Protein AF-A0AAV7UY34-F1 (afdb_monomer_lite)

InterPro domains:
  IPR054465 Integrase p58-like, C-terminal domain [PF22938] (15-49)

pLDDT: mean 71.09, std 17.83, range [34.84, 96.12]

Structure (mmCIF, N/CA/C/O backbone):
data_AF-A0AAV7UY34-F1
#
_entry.id   AF-A0AAV7UY34-F1
#
loop_
_atom_site.group_PDB
_atom_site.id
_atom_site.type_symbol
_atom_site.label_atom_id
_atom_site.label_alt_id
_atom_site.label_comp_id
_atom_site.label_asym_id
_atom_site.label_entity_id
_atom_site.label_seq_id
_atom_site.pdbx_PDB_ins_code
_atom_site.Cartn_x
_atom_site.Cartn_y
_atom_site.Cartn_z
_atom_site.occupancy
_atom_site.B_iso_or_equiv
_atom_site.auth_seq_id
_atom_site.auth_comp_id
_atom_site.auth_asym_id
_atom_site.auth_atom_id
_atom_site.pdbx_PDB_model_num
ATOM 1 N N . MET A 1 1 ? 23.510 -35.225 -5.752 1.00 41.47 1 MET A N 1
ATOM 2 C CA . MET A 1 1 ? 23.051 -33.835 -5.963 1.00 41.47 1 MET A CA 1
ATOM 3 C C . MET A 1 1 ? 21.636 -33.760 -5.418 1.00 41.47 1 MET A C 1
ATOM 5 O O . MET A 1 1 ? 20.759 -34.372 -6.010 1.00 41.47 1 MET A O 1
ATOM 9 N N . ALA A 1 2 ? 21.436 -33.160 -4.244 1.00 45.28 2 ALA A N 1
ATOM 10 C CA . ALA A 1 2 ? 20.091 -32.980 -3.694 1.00 45.28 2 ALA A CA 1
ATOM 11 C C . ALA A 1 2 ? 19.374 -31.843 -4.452 1.00 45.28 2 ALA A C 1
ATOM 13 O O . ALA A 1 2 ? 20.055 -30.900 -4.872 1.00 45.28 2 ALA A O 1
ATOM 14 N N . PRO A 1 3 ? 18.048 -31.909 -4.663 1.00 49.09 3 PRO A N 1
ATOM 15 C CA . PRO A 1 3 ? 17.301 -30.805 -5.246 1.00 49.09 3 PRO A CA 1
ATOM 16 C C . PRO A 1 3 ? 17.313 -29.643 -4.251 1.00 49.09 3 PRO A C 1
ATOM 18 O O . PRO A 1 3 ? 17.015 -29.831 -3.075 1.00 49.09 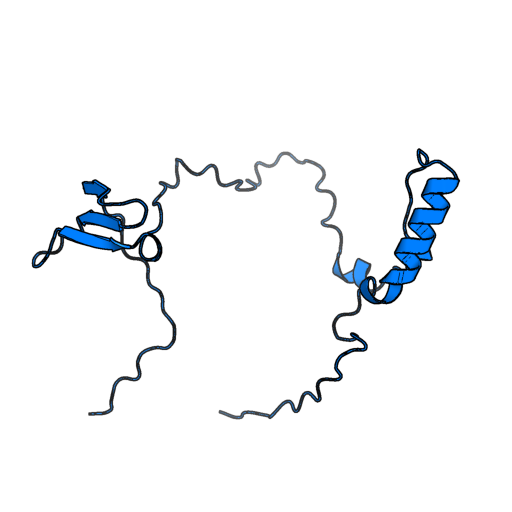3 PRO A O 1
ATOM 21 N N . VAL A 1 4 ? 17.681 -28.449 -4.708 1.00 63.62 4 VAL A N 1
ATOM 22 C CA . VAL A 1 4 ? 17.550 -27.234 -3.899 1.00 63.62 4 VAL A CA 1
ATOM 23 C C . VAL A 1 4 ? 16.057 -26.957 -3.764 1.00 63.62 4 VAL A C 1
ATOM 25 O O . VAL A 1 4 ? 15.400 -26.643 -4.756 1.00 63.62 4 VAL A O 1
ATOM 28 N N . GLU A 1 5 ? 15.515 -27.118 -2.560 1.00 66.00 5 GLU A N 1
ATOM 29 C CA . GLU A 1 5 ? 14.137 -26.735 -2.266 1.00 66.00 5 GLU A CA 1
ATOM 30 C C . GLU A 1 5 ? 13.939 -25.250 -2.619 1.00 66.00 5 GLU A C 1
ATOM 32 O O . GLU A 1 5 ? 14.780 -24.415 -2.255 1.00 66.00 5 GLU A O 1
ATOM 37 N N . PRO A 1 6 ? 12.876 -24.880 -3.358 1.00 55.69 6 PRO A N 1
ATOM 38 C CA . PRO A 1 6 ? 12.595 -23.479 -3.619 1.00 55.69 6 PRO A CA 1
ATOM 39 C C . PRO A 1 6 ? 12.315 -22.806 -2.275 1.00 55.69 6 PRO A C 1
ATOM 41 O O . PRO A 1 6 ? 11.314 -23.106 -1.628 1.00 55.69 6 PRO A O 1
ATOM 44 N N . ARG A 1 7 ? 13.223 -21.921 -1.842 1.00 63.22 7 ARG A N 1
ATOM 45 C CA . ARG A 1 7 ? 13.068 -21.150 -0.605 1.00 63.22 7 ARG A CA 1
ATOM 46 C C . ARG A 1 7 ? 11.687 -20.504 -0.582 1.00 63.22 7 ARG A C 1
ATOM 48 O O . ARG A 1 7 ? 11.347 -19.683 -1.433 1.00 63.22 7 ARG A O 1
ATOM 55 N N . VAL A 1 8 ? 10.902 -20.940 0.390 1.00 65.38 8 VAL A N 1
ATOM 56 C CA . VAL A 1 8 ? 9.500 -20.604 0.581 1.00 65.38 8 VAL A CA 1
ATOM 57 C C . VAL A 1 8 ? 9.402 -19.104 0.909 1.00 65.38 8 VAL A C 1
ATOM 59 O O . VAL A 1 8 ? 9.865 -18.668 1.955 1.00 65.38 8 VAL A O 1
ATOM 62 N N . LEU A 1 9 ? 8.813 -18.320 -0.006 1.00 63.50 9 LEU A N 1
ATOM 63 C CA . LEU A 1 9 ? 8.279 -16.957 0.206 1.00 63.50 9 LEU A CA 1
ATOM 64 C C . LEU A 1 9 ? 9.263 -15.777 0.411 1.00 63.50 9 LEU A C 1
ATOM 66 O O . LEU A 1 9 ? 8.929 -14.816 1.100 1.00 63.50 9 LEU A O 1
ATOM 70 N N . GLU A 1 10 ? 10.435 -15.753 -0.230 1.00 63.94 10 GLU A N 1
ATOM 71 C CA . GLU A 1 10 ? 11.262 -14.527 -0.262 1.00 63.94 10 GLU A CA 1
ATOM 72 C C . GLU A 1 10 ? 10.919 -13.630 -1.475 1.00 63.94 10 GLU A C 1
ATOM 74 O O . GLU A 1 10 ? 11.578 -13.694 -2.516 1.00 63.94 10 GLU A O 1
ATOM 79 N N . ASP A 1 11 ? 9.915 -12.755 -1.348 1.00 64.75 11 ASP A N 1
ATOM 80 C CA . ASP A 1 11 ? 9.623 -11.725 -2.362 1.00 64.75 11 ASP A CA 1
ATOM 81 C C . ASP A 1 11 ? 10.639 -10.566 -2.258 1.00 64.75 11 ASP A C 1
ATOM 83 O O . ASP A 1 11 ? 10.481 -9.605 -1.501 1.00 64.75 11 ASP A O 1
ATOM 87 N N . LYS A 1 12 ? 11.739 -10.669 -3.016 1.00 78.75 12 LYS A N 1
ATOM 88 C CA . LYS A 1 12 ? 12.790 -9.639 -3.089 1.00 78.75 12 LYS A CA 1
ATOM 89 C C . LYS A 1 12 ? 12.495 -8.622 -4.188 1.00 78.75 12 LYS A C 1
ATOM 91 O O . LYS A 1 12 ? 12.643 -8.901 -5.378 1.00 78.75 12 LYS A O 1
ATOM 96 N N . TRP A 1 13 ? 12.148 -7.403 -3.786 1.00 84.75 13 TRP A N 1
ATOM 97 C CA . TRP A 1 13 ? 12.066 -6.262 -4.698 1.00 84.75 13 TRP A CA 1
ATOM 98 C C . TRP A 1 13 ? 13.465 -5.868 -5.187 1.00 84.75 13 TRP A C 1
ATOM 100 O O . TRP A 1 13 ? 14.391 -5.726 -4.395 1.00 84.75 13 TRP A O 1
ATOM 110 N N . THR A 1 14 ? 13.617 -5.679 -6.498 1.00 84.69 14 THR A N 1
ATOM 111 C CA . THR A 1 14 ? 14.859 -5.202 -7.129 1.00 84.69 14 THR A CA 1
ATOM 112 C C . THR A 1 14 ? 14.582 -3.861 -7.801 1.00 84.69 14 THR A C 1
ATOM 114 O O . THR A 1 14 ? 13.528 -3.690 -8.411 1.00 84.69 14 THR A O 1
ATOM 117 N N . GLY A 1 15 ? 15.507 -2.911 -7.700 1.00 83.69 15 GLY A N 1
ATOM 118 C CA . GLY A 1 15 ? 15.351 -1.570 -8.265 1.00 83.69 15 GLY A CA 1
ATOM 119 C C . GLY A 1 15 ? 16.192 -0.544 -7.506 1.00 83.69 15 GLY A C 1
ATOM 120 O O . GLY A 1 15 ? 16.911 -0.926 -6.582 1.00 83.69 15 GLY A O 1
ATOM 121 N N . PRO A 1 16 ? 16.136 0.744 -7.877 1.00 87.31 16 PRO A N 1
ATOM 122 C CA . PRO A 1 16 ? 15.117 1.398 -8.707 1.00 87.31 16 PRO A CA 1
ATOM 123 C C . PRO A 1 16 ? 15.291 1.171 -10.212 1.00 87.31 16 PRO A C 1
ATOM 125 O O . PRO A 1 16 ? 16.414 1.066 -10.699 1.00 87.31 16 PRO A O 1
ATOM 128 N N . PHE A 1 17 ? 14.180 1.148 -10.946 1.00 91.38 17 PHE A N 1
ATOM 129 C CA . PHE A 1 17 ? 14.144 1.076 -12.410 1.00 91.38 17 PHE A CA 1
ATOM 130 C C . PHE A 1 17 ? 13.226 2.159 -12.970 1.00 91.38 17 PHE A C 1
ATOM 132 O O . PHE A 1 17 ? 12.296 2.593 -12.288 1.00 91.38 17 PHE A O 1
ATOM 139 N N . GLU A 1 18 ? 13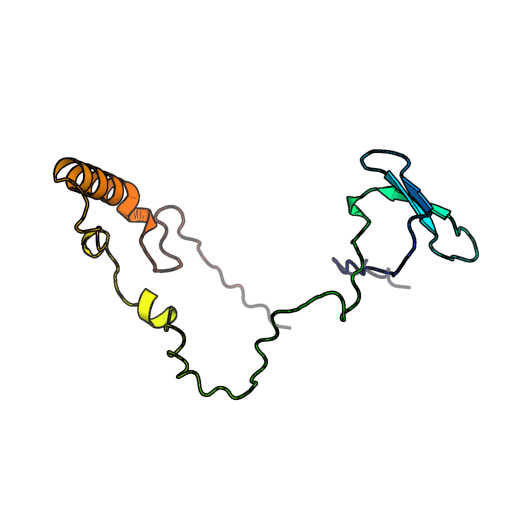.491 2.585 -14.201 1.00 92.12 18 GLU A N 1
ATOM 140 C CA . GLU A 1 18 ? 12.731 3.646 -14.859 1.00 92.12 18 GLU A CA 1
ATOM 141 C C . GLU A 1 18 ? 11.619 3.061 -15.734 1.00 92.12 18 GLU A C 1
ATOM 143 O O . GLU A 1 18 ? 11.810 2.080 -16.460 1.00 92.12 18 GLU A O 1
ATOM 148 N N . VAL A 1 19 ? 10.432 3.664 -15.650 1.00 93.50 19 VAL A N 1
ATOM 149 C CA . VAL A 1 19 ? 9.315 3.355 -16.543 1.00 93.50 19 VAL A CA 1
ATOM 150 C C . VAL A 1 19 ? 9.492 4.186 -17.805 1.00 93.50 19 VAL A C 1
ATOM 152 O O . VAL A 1 19 ? 9.332 5.400 -17.769 1.00 93.50 19 VAL A O 1
ATOM 155 N N . VAL A 1 20 ? 9.785 3.523 -18.919 1.00 94.25 20 VAL A N 1
ATOM 156 C CA . VAL A 1 20 ? 9.982 4.182 -20.216 1.00 94.25 20 VAL A CA 1
ATOM 157 C C . VAL A 1 20 ? 8.645 4.610 -20.810 1.00 94.25 20 VAL A C 1
ATOM 159 O O . VAL A 1 20 ? 8.512 5.701 -21.353 1.00 94.25 20 VAL A O 1
ATOM 162 N N . GLU A 1 21 ? 7.632 3.745 -20.716 1.00 94.38 21 GLU A N 1
ATOM 163 C CA . GLU A 1 21 ? 6.337 3.988 -21.348 1.00 94.38 21 GLU A CA 1
ATOM 164 C C . GLU A 1 21 ? 5.204 3.273 -20.606 1.00 94.38 21 GLU A C 1
ATOM 166 O O . GLU A 1 21 ? 5.328 2.116 -20.190 1.00 94.38 21 GLU A O 1
ATOM 171 N N . ARG A 1 22 ? 4.044 3.925 -20.496 1.00 95.69 22 ARG A N 1
ATOM 172 C CA . ARG A 1 22 ? 2.804 3.275 -20.060 1.00 95.69 22 ARG A CA 1
ATOM 173 C C . ARG A 1 22 ? 2.087 2.671 -21.268 1.00 95.69 22 ARG A C 1
ATOM 175 O O . ARG A 1 22 ? 1.516 3.402 -22.067 1.00 95.69 22 ARG A O 1
ATOM 182 N N . LYS A 1 23 ? 2.059 1.338 -21.364 1.00 92.88 23 LYS A N 1
ATOM 183 C CA . LYS A 1 23 ? 1.394 0.616 -22.466 1.00 92.88 23 LYS A CA 1
ATOM 184 C C . LYS A 1 23 ? -0.116 0.485 -22.273 1.00 92.88 23 LYS A C 1
ATOM 186 O O . LYS A 1 23 ? -0.856 0.445 -23.248 1.00 92.88 23 LYS A O 1
ATOM 191 N N . SER A 1 24 ? -0.588 0.395 -21.030 1.00 94.00 24 SER A N 1
ATOM 192 C CA . SER A 1 24 ? -2.020 0.335 -20.720 1.00 94.00 24 SER A CA 1
ATOM 193 C C . SER A 1 24 ? -2.323 0.875 -19.319 1.00 94.00 24 SER A C 1
ATOM 195 O O . SER A 1 24 ? -1.440 1.368 -18.612 1.00 94.00 24 SER A O 1
ATOM 197 N N . LYS A 1 25 ? -3.576 0.741 -18.863 1.00 94.94 25 LYS A N 1
ATOM 198 C CA . LYS A 1 25 ? -3.937 1.058 -17.476 1.00 94.94 25 LYS A CA 1
ATOM 199 C C . LYS A 1 25 ? -3.120 0.249 -16.455 1.00 94.94 25 LYS A C 1
ATOM 201 O O . LYS A 1 25 ? -2.841 0.791 -15.389 1.00 94.94 25 LYS A O 1
ATOM 206 N N . ILE A 1 26 ? -2.737 -0.985 -16.796 1.00 95.94 26 ILE A N 1
ATOM 207 C CA . ILE A 1 26 ? -2.160 -1.987 -15.881 1.00 95.94 26 ILE A CA 1
ATOM 208 C C . ILE A 1 26 ? -0.781 -2.516 -16.306 1.00 95.94 26 ILE A C 1
ATOM 210 O O . ILE A 1 26 ? -0.169 -3.268 -15.552 1.00 95.94 26 ILE A O 1
ATOM 214 N N . THR A 1 27 ? -0.283 -2.152 -17.491 1.00 96.12 27 THR A N 1
ATOM 215 C CA . THR A 1 27 ? 1.011 -2.617 -18.021 1.00 96.12 27 THR A CA 1
ATOM 216 C C . THR A 1 27 ? 1.925 -1.466 -18.409 1.00 96.12 27 THR A C 1
ATOM 218 O O . THR A 1 27 ? 1.505 -0.485 -19.028 1.00 96.12 27 THR A O 1
ATOM 221 N N . TYR A 1 28 ? 3.202 -1.633 -18.078 1.00 96.12 28 TYR A N 1
ATOM 222 C CA . TYR A 1 28 ? 4.252 -0.632 -18.225 1.00 96.12 28 TYR A CA 1
ATOM 223 C C . TYR A 1 28 ? 5.486 -1.262 -18.862 1.00 96.12 28 TYR A C 1
ATOM 225 O O . TYR A 1 28 ? 5.819 -2.406 -18.559 1.00 96.12 28 TYR A O 1
ATOM 233 N N . LEU A 1 29 ? 6.165 -0.522 -19.732 1.00 94.62 29 LEU A N 1
ATOM 234 C CA . LEU A 1 29 ? 7.482 -0.874 -20.243 1.00 94.62 29 LEU A CA 1
ATOM 235 C C . LEU A 1 29 ? 8.538 -0.297 -19.296 1.00 94.62 29 LEU A C 1
ATOM 237 O O . LEU A 1 29 ? 8.573 0.912 -19.075 1.00 94.62 29 LEU A O 1
ATOM 241 N N . VAL A 1 30 ? 9.375 -1.162 -18.731 1.00 93.88 30 VAL A N 1
ATOM 242 C CA . VAL A 1 30 ? 10.379 -0.809 -17.719 1.00 93.88 30 VAL A CA 1
ATOM 243 C C . VAL A 1 30 ? 11.771 -1.152 -18.230 1.00 93.88 30 VAL A C 1
ATOM 245 O O . VAL A 1 30 ? 11.970 -2.247 -18.767 1.00 93.88 30 VAL A O 1
ATOM 248 N N . ASP A 1 31 ? 12.721 -0.240 -18.029 1.00 92.81 31 ASP A N 1
ATOM 249 C CA . ASP A 1 31 ? 14.138 -0.485 -18.291 1.00 92.81 31 ASP A CA 1
ATOM 250 C C . ASP A 1 31 ? 14.823 -1.092 -17.058 1.00 92.81 31 ASP A C 1
ATOM 252 O O . ASP A 1 31 ? 15.087 -0.431 -16.050 1.00 92.81 31 ASP A O 1
ATOM 256 N N . LEU A 1 32 ? 15.104 -2.389 -17.139 1.00 89.56 32 LEU A N 1
ATOM 257 C CA . LEU A 1 32 ? 15.814 -3.154 -16.122 1.00 89.56 32 LEU A CA 1
ATOM 258 C C . LEU A 1 32 ? 17.337 -3.034 -16.235 1.00 89.56 32 LEU A C 1
ATOM 260 O O . LEU A 1 32 ? 18.039 -3.618 -15.407 1.00 89.56 32 LEU A O 1
ATOM 264 N N . ARG A 1 33 ? 17.864 -2.330 -17.248 1.00 86.25 33 ARG A N 1
ATOM 265 C CA . ARG A 1 33 ? 19.305 -2.165 -17.515 1.00 86.25 33 ARG A CA 1
ATOM 266 C C . ARG A 1 33 ? 20.054 -3.503 -17.544 1.00 86.25 33 ARG A C 1
ATOM 268 O O . ARG A 1 33 ? 21.217 -3.604 -17.160 1.00 86.25 33 ARG A O 1
ATOM 275 N N . SER A 1 34 ? 19.358 -4.563 -17.955 1.00 82.12 34 SER A N 1
ATOM 276 C CA . SER A 1 34 ? 19.918 -5.907 -18.030 1.00 82.12 34 SER A CA 1
ATOM 277 C C . SER A 1 34 ? 20.683 -6.081 -19.346 1.00 82.12 34 SER A C 1
ATOM 279 O O . SER A 1 34 ? 20.133 -5.740 -20.394 1.00 82.12 34 SER A O 1
ATOM 281 N N . PRO A 1 35 ? 21.886 -6.690 -19.345 1.00 78.69 35 PRO A N 1
ATOM 282 C CA . PRO A 1 35 ? 22.692 -6.867 -20.558 1.00 78.69 35 PRO A CA 1
ATOM 283 C C . PRO A 1 35 ? 21.998 -7.652 -21.678 1.00 78.69 35 PRO A C 1
ATOM 285 O O . PRO A 1 35 ? 22.340 -7.499 -22.844 1.00 78.69 35 PRO A O 1
ATOM 288 N N . ARG A 1 36 ? 21.052 -8.535 -21.329 1.00 76.69 36 ARG A N 1
ATOM 289 C CA . ARG A 1 36 ? 20.379 -9.427 -22.289 1.00 76.69 36 ARG A CA 1
ATOM 290 C C . ARG A 1 36 ? 18.991 -8.955 -22.693 1.00 76.69 36 ARG A C 1
ATOM 292 O O . ARG A 1 36 ? 18.539 -9.275 -23.785 1.00 76.69 36 ARG A O 1
ATOM 299 N N . ASN A 1 37 ? 18.288 -8.269 -21.798 1.00 75.81 37 ASN A N 1
ATOM 300 C CA . ASN A 1 37 ? 16.930 -7.811 -22.053 1.00 75.81 37 ASN A CA 1
ATOM 301 C C . ASN A 1 37 ? 16.651 -6.543 -21.233 1.00 75.81 37 ASN A C 1
ATOM 303 O O . ASN A 1 37 ? 16.130 -6.642 -20.116 1.00 75.81 37 ASN A O 1
ATOM 307 N N . PRO A 1 38 ? 17.071 -5.371 -21.741 1.00 84.56 38 PRO A N 1
ATOM 308 C CA . PRO A 1 38 ? 16.963 -4.126 -20.998 1.00 84.56 38 PRO A CA 1
ATOM 309 C C . PRO A 1 38 ? 15.500 -3.721 -20.810 1.00 84.56 38 PRO A C 1
ATOM 311 O O . PRO A 1 38 ? 15.126 -3.334 -19.714 1.00 84.56 38 PRO A O 1
ATOM 314 N N . LEU A 1 39 ? 14.635 -3.915 -21.811 1.00 91.12 39 LEU A N 1
ATOM 315 C CA . LEU A 1 39 ? 13.250 -3.440 -21.780 1.00 91.12 39 LEU A CA 1
ATOM 316 C C . LEU A 1 39 ? 12.252 -4.583 -21.594 1.00 91.12 39 LEU A C 1
ATOM 318 O O . LEU A 1 39 ? 12.161 -5.488 -22.423 1.00 91.12 39 LEU A O 1
ATOM 322 N N . ARG A 1 40 ? 11.438 -4.524 -20.536 1.00 91.44 40 ARG A N 1
ATOM 323 C CA . ARG A 1 40 ? 10.407 -5.537 -20.263 1.00 91.44 40 ARG A CA 1
ATOM 324 C C . ARG A 1 40 ? 9.054 -4.918 -19.960 1.00 91.44 40 ARG A C 1
ATOM 326 O O . ARG A 1 40 ? 8.950 -3.953 -19.212 1.00 91.44 40 ARG A O 1
ATOM 333 N N . VAL A 1 41 ? 8.004 -5.521 -20.516 1.00 94.44 41 VAL A N 1
ATOM 334 C CA . VAL A 1 41 ? 6.620 -5.180 -20.174 1.00 94.44 41 VAL A CA 1
ATOM 335 C C . VAL A 1 41 ? 6.245 -5.893 -18.876 1.00 94.44 41 VAL A C 1
ATOM 337 O O . VAL A 1 41 ? 6.306 -7.121 -18.798 1.00 94.44 41 VAL A O 1
ATOM 340 N N . LEU A 1 42 ? 5.867 -5.126 -17.857 1.00 93.19 42 LEU A N 1
ATOM 341 C CA . LEU A 1 42 ? 5.504 -5.605 -16.527 1.00 93.19 42 LEU A CA 1
ATOM 342 C C . LEU A 1 42 ? 4.092 -5.147 -16.150 1.00 93.19 42 LEU A C 1
ATOM 344 O O . LEU A 1 42 ? 3.655 -4.051 -16.501 1.00 93.19 42 LEU A O 1
ATOM 348 N N . HIS A 1 43 ? 3.379 -6.007 -15.422 1.00 95.81 43 HIS A N 1
ATOM 349 C CA . HIS A 1 43 ? 2.086 -5.681 -14.823 1.00 95.81 43 HIS A CA 1
ATOM 350 C C . HIS A 1 43 ? 2.281 -4.834 -13.557 1.00 95.81 43 HIS A C 1
ATOM 352 O O . HIS A 1 43 ? 3.251 -5.049 -12.831 1.00 95.81 43 HIS A O 1
ATOM 358 N N . VAL A 1 44 ? 1.343 -3.936 -13.247 1.00 93.44 44 VAL A N 1
ATOM 359 C CA . VAL A 1 44 ? 1.412 -3.020 -12.091 1.00 93.44 44 VAL A CA 1
ATOM 360 C C . VAL A 1 44 ? 1.687 -3.737 -10.762 1.00 93.44 44 VAL A C 1
ATOM 362 O O . VAL A 1 44 ? 2.493 -3.263 -9.977 1.00 93.44 44 VAL A O 1
ATOM 365 N N . ASN A 1 45 ? 1.137 -4.938 -10.554 1.00 92.88 45 ASN A N 1
ATOM 366 C CA . ASN A 1 45 ? 1.373 -5.745 -9.341 1.00 92.88 45 ASN A CA 1
ATOM 367 C C . ASN A 1 45 ? 2.832 -6.207 -9.158 1.00 92.88 45 ASN A C 1
ATOM 369 O O . ASN A 1 45 ? 3.198 -6.665 -8.083 1.00 92.88 45 ASN A O 1
ATOM 373 N N . ARG A 1 46 ? 3.661 -6.140 -10.205 1.00 90.31 46 ARG A N 1
ATOM 374 C CA . ARG A 1 46 ? 5.100 -6.451 -10.152 1.00 90.31 46 ARG A CA 1
ATOM 375 C C . ARG A 1 46 ? 5.953 -5.194 -9.955 1.00 90.31 46 ARG A C 1
ATOM 377 O O . ARG A 1 46 ? 7.175 -5.287 -10.027 1.00 90.31 46 ARG A O 1
ATOM 384 N N . LEU A 1 47 ? 5.330 -4.032 -9.756 1.00 90.69 47 LEU A N 1
ATOM 385 C CA . LEU A 1 47 ? 5.986 -2.736 -9.625 1.00 90.69 47 LEU A CA 1
ATOM 386 C C . LEU A 1 47 ? 5.640 -2.112 -8.274 1.00 90.69 47 LEU A C 1
ATOM 388 O O . LEU A 1 47 ? 4.525 -2.241 -7.775 1.00 90.69 47 LEU A O 1
ATOM 392 N N . LYS A 1 48 ? 6.602 -1.391 -7.705 1.00 89.69 48 LYS A N 1
ATOM 393 C CA . LYS A 1 48 ? 6.419 -0.584 -6.502 1.00 89.69 48 LYS A CA 1
ATOM 394 C C . LYS A 1 48 ? 7.019 0.800 -6.762 1.00 89.69 48 LYS A C 1
ATOM 396 O O . LYS A 1 48 ? 8.165 0.853 -7.215 1.00 89.69 48 LYS A O 1
ATOM 401 N N . PRO A 1 49 ? 6.288 1.904 -6.517 1.00 88.00 49 PRO A N 1
ATOM 402 C CA . PRO A 1 49 ? 6.854 3.244 -6.625 1.00 88.00 49 PRO A CA 1
ATOM 403 C C . PRO A 1 49 ? 8.081 3.385 -5.720 1.00 88.00 49 PRO A C 1
ATOM 405 O O . PRO A 1 49 ? 8.062 2.956 -4.565 1.00 88.00 49 PRO A O 1
ATOM 408 N N . HIS A 1 50 ? 9.148 3.970 -6.255 1.00 86.38 50 HIS A N 1
ATOM 409 C CA . HIS A 1 50 ? 10.378 4.220 -5.516 1.00 86.38 50 HIS A CA 1
ATOM 410 C C . HIS A 1 50 ? 10.445 5.698 -5.129 1.00 86.38 50 HIS A C 1
ATOM 412 O O . HIS A 1 50 ? 10.587 6.554 -5.998 1.00 86.38 50 HIS A O 1
ATOM 418 N N . PHE A 1 51 ? 10.393 5.980 -3.830 1.00 82.31 51 PHE A N 1
ATOM 419 C CA . PHE A 1 51 ? 10.530 7.326 -3.276 1.00 82.31 51 PHE A CA 1
ATOM 420 C C . PHE A 1 51 ? 11.897 7.474 -2.612 1.00 82.31 51 PHE A C 1
ATOM 422 O O . PHE A 1 51 ? 12.345 6.569 -1.900 1.00 82.31 51 PHE A O 1
ATOM 429 N N . LYS A 1 52 ? 12.580 8.601 -2.836 1.00 79.50 52 LYS A N 1
ATOM 430 C CA . LYS A 1 52 ? 13.833 8.888 -2.124 1.00 79.50 52 LYS A CA 1
ATOM 431 C C . LYS A 1 52 ? 13.523 9.243 -0.671 1.00 79.50 52 LYS A C 1
ATOM 433 O O . LYS A 1 52 ? 12.514 9.874 -0.381 1.00 79.50 52 LYS A O 1
ATOM 438 N N . ARG A 1 53 ? 14.431 8.902 0.248 1.00 70.06 53 ARG A N 1
ATOM 439 C CA . ARG A 1 53 ? 14.268 9.180 1.688 1.00 70.06 53 ARG A CA 1
ATOM 440 C C . ARG A 1 53 ? 14.065 10.669 2.003 1.00 70.06 53 ARG A C 1
ATOM 442 O O . ARG A 1 53 ? 13.421 10.974 2.989 1.00 70.06 53 ARG A O 1
ATOM 449 N N . THR A 1 54 ? 14.565 11.576 1.165 1.00 66.62 54 THR A N 1
ATOM 450 C CA . THR A 1 54 ? 14.362 13.029 1.312 1.00 66.62 54 THR A CA 1
ATOM 451 C C . THR A 1 54 ? 12.939 13.479 0.959 1.00 66.62 54 THR A C 1
ATOM 453 O O . THR A 1 54 ? 12.475 14.484 1.478 1.00 66.62 54 THR A O 1
ATOM 456 N N . GLU A 1 55 ? 12.247 12.750 0.080 1.00 60.88 55 GLU A N 1
ATOM 457 C CA . GLU A 1 55 ? 10.880 13.060 -0.380 1.00 60.88 55 GLU A CA 1
ATOM 458 C C . GLU A 1 55 ? 9.813 12.427 0.523 1.00 60.88 55 GLU A C 1
ATOM 460 O O . GLU A 1 55 ? 8.648 12.815 0.494 1.00 60.88 55 GLU A O 1
ATOM 465 N N . LEU A 1 56 ? 10.217 11.455 1.343 1.00 56.62 56 LEU A N 1
ATOM 466 C CA . LEU A 1 56 ? 9.419 10.948 2.442 1.00 56.62 56 LEU A CA 1
ATOM 467 C C . LEU A 1 56 ? 9.723 11.802 3.672 1.00 56.62 56 LEU A C 1
ATOM 469 O O . LEU A 1 56 ? 10.710 11.560 4.366 1.00 56.62 56 LEU A O 1
ATOM 473 N N . SER A 1 57 ? 8.836 12.738 4.006 1.00 52.81 57 SER A N 1
ATOM 474 C CA . SER A 1 57 ? 8.648 13.093 5.410 1.00 52.81 57 SER A CA 1
ATOM 475 C C . SER A 1 57 ? 8.080 11.851 6.098 1.00 52.81 57 SER A C 1
ATOM 477 O O . SER A 1 57 ? 6.870 11.700 6.268 1.00 52.81 57 SER A O 1
ATOM 479 N N . MET A 1 58 ? 8.944 10.889 6.431 1.00 55.00 58 MET A N 1
ATOM 480 C CA . MET A 1 58 ? 8.627 10.012 7.545 1.00 55.00 58 MET A CA 1
ATOM 481 C C . MET A 1 58 ? 8.304 10.962 8.697 1.00 55.00 58 MET A C 1
ATOM 483 O O . MET A 1 58 ? 9.128 11.821 9.012 1.00 55.00 58 MET A O 1
ATOM 487 N N . LEU A 1 59 ? 7.129 10.814 9.310 1.00 51.75 59 LEU A N 1
ATOM 488 C CA . LEU A 1 59 ? 6.976 11.125 10.727 1.00 51.75 59 LEU A CA 1
ATOM 489 C C . LEU A 1 59 ? 7.961 10.203 11.457 1.00 51.75 59 LEU A C 1
ATOM 491 O O . LEU A 1 59 ? 7.611 9.150 11.977 1.00 51.75 59 LEU A O 1
ATOM 495 N N . LEU A 1 60 ? 9.244 10.545 11.385 1.00 49.25 60 LEU A N 1
ATOM 496 C CA . LEU A 1 60 ? 10.144 10.258 12.466 1.00 49.25 60 LEU A CA 1
ATOM 497 C C . LEU A 1 60 ? 9.581 11.126 13.577 1.00 49.25 60 LEU A C 1
ATOM 499 O O . LEU A 1 60 ? 9.610 12.349 13.465 1.00 49.25 60 LEU A O 1
ATOM 503 N N . ALA A 1 61 ? 9.013 10.493 14.598 1.00 48.31 61 ALA A N 1
ATOM 504 C CA . ALA A 1 61 ? 9.073 11.082 15.918 1.00 48.31 61 ALA A CA 1
ATOM 505 C C . ALA A 1 61 ? 10.570 11.258 16.188 1.00 48.31 61 ALA A C 1
ATOM 507 O O . ALA A 1 61 ? 11.264 10.319 16.580 1.00 48.31 61 ALA A O 1
ATOM 508 N N . THR A 1 62 ? 11.116 12.398 15.771 1.00 47.53 62 THR A N 1
ATOM 509 C CA . THR A 1 62 ? 12.388 12.836 16.290 1.00 47.53 62 THR A CA 1
ATOM 510 C C . THR A 1 62 ? 12.088 13.153 17.737 1.00 47.53 62 THR A C 1
ATOM 512 O O . THR A 1 62 ? 11.185 13.926 18.046 1.00 47.53 62 THR A O 1
ATOM 515 N N . ASP A 1 63 ? 12.834 12.508 18.622 1.00 51.28 63 ASP A N 1
ATOM 516 C CA . ASP A 1 63 ? 13.074 12.997 19.972 1.00 51.28 63 ASP A CA 1
ATOM 517 C C . ASP A 1 63 ? 13.894 14.300 19.853 1.00 51.28 63 ASP A C 1
ATOM 519 O O . ASP A 1 63 ? 15.027 14.410 20.312 1.00 51.28 63 ASP A O 1
ATOM 523 N N . ASP A 1 64 ? 13.387 15.271 19.088 1.00 44.47 64 ASP A N 1
ATOM 524 C CA .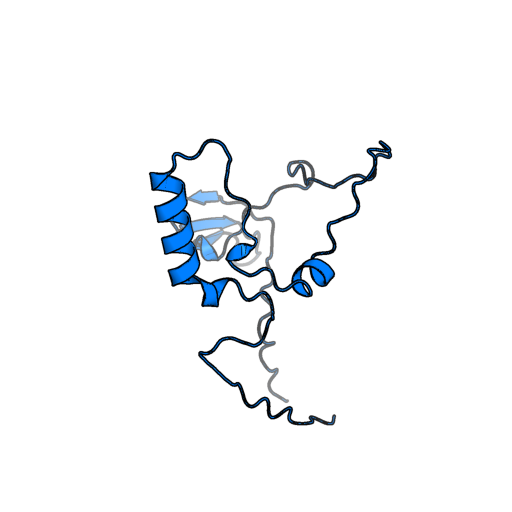 ASP A 1 64 ? 13.778 16.654 19.261 1.00 44.47 64 ASP A CA 1
ATOM 525 C C . ASP A 1 64 ? 13.128 17.004 20.581 1.00 44.47 64 ASP A C 1
ATOM 527 O O . ASP A 1 64 ? 11.911 17.159 20.609 1.00 44.47 64 ASP A O 1
ATOM 531 N N . GLY A 1 65 ? 13.936 16.996 21.646 1.00 49.38 65 GLY A N 1
ATOM 532 C CA . GLY A 1 65 ? 13.570 17.198 23.047 1.00 49.38 65 GLY A CA 1
ATOM 533 C C . GLY A 1 65 ? 12.847 18.515 23.323 1.00 49.38 65 GLY A C 1
ATOM 534 O O . GLY A 1 65 ? 13.307 19.360 24.086 1.00 49.38 65 GLY A O 1
ATOM 535 N N . VAL A 1 66 ? 11.692 18.686 22.699 1.00 48.56 66 VAL A N 1
ATOM 536 C CA . VAL A 1 66 ? 10.559 19.351 23.285 1.00 48.56 66 VAL A CA 1
ATOM 537 C C . VAL A 1 66 ? 10.109 18.358 24.337 1.00 48.56 66 VAL A C 1
ATOM 539 O O . VAL A 1 66 ? 9.594 17.287 24.024 1.00 48.56 66 VAL A O 1
ATOM 542 N N . GLU A 1 67 ? 10.371 18.700 25.591 1.00 51.78 67 GLU A N 1
ATOM 543 C CA . GLU A 1 67 ? 9.655 18.150 26.733 1.00 51.78 67 GLU A CA 1
ATOM 544 C C . GLU A 1 67 ? 8.169 18.538 26.584 1.00 51.78 67 GLU A C 1
ATOM 546 O O . GLU A 1 67 ? 7.627 19.322 27.358 1.00 51.78 67 GLU A O 1
ATOM 551 N N . GLU A 1 68 ? 7.498 18.062 25.532 1.00 56.47 68 GLU A N 1
ATOM 552 C CA . GLU A 1 68 ? 6.070 17.850 25.615 1.00 56.47 68 GLU A CA 1
ATOM 553 C C . GLU A 1 68 ? 5.943 16.732 26.631 1.00 56.47 68 GLU A C 1
ATOM 555 O O . GLU A 1 68 ? 6.498 15.648 26.447 1.00 56.47 68 GLU A O 1
ATOM 560 N N . GLU A 1 69 ? 5.323 17.065 27.757 1.00 57.44 69 GLU A N 1
ATOM 561 C CA . GLU A 1 69 ? 4.916 16.140 28.798 1.00 57.44 69 GLU A CA 1
ATOM 562 C C . GLU A 1 69 ? 4.270 14.941 28.102 1.00 57.44 69 GLU A C 1
ATOM 564 O O . GLU A 1 69 ? 3.132 15.006 27.641 1.00 57.44 69 GLU A O 1
ATOM 569 N N . SER A 1 70 ? 5.073 13.892 27.890 1.00 57.03 70 SER A N 1
ATOM 570 C CA . SER A 1 70 ? 4.645 12.713 27.161 1.00 57.03 70 SER A CA 1
ATOM 571 C C . SER A 1 70 ? 3.571 12.109 28.029 1.00 57.03 70 SER A C 1
ATOM 573 O O . SER A 1 70 ? 3.887 11.457 29.028 1.00 57.03 70 SER A O 1
ATOM 575 N N . GLU A 1 71 ? 2.308 12.338 27.671 1.00 65.00 71 GLU A N 1
ATOM 576 C CA . GLU A 1 71 ? 1.237 11.579 28.281 1.00 65.00 71 GLU A CA 1
ATOM 577 C C . GLU A 1 71 ? 1.626 10.107 28.132 1.00 65.00 71 GLU A C 1
ATOM 579 O O . GLU A 1 71 ? 2.040 9.680 27.041 1.00 65.00 71 GLU A O 1
ATOM 584 N N . PRO A 1 72 ? 1.642 9.350 29.240 1.00 72.50 72 PRO A N 1
ATOM 585 C CA . PRO A 1 72 ? 2.050 7.965 29.186 1.00 72.50 72 PRO A CA 1
ATOM 586 C C . PRO A 1 72 ? 1.180 7.276 28.143 1.00 72.50 72 PRO A C 1
ATOM 588 O O . PRO A 1 72 ? -0.041 7.447 28.137 1.00 72.50 72 PRO A O 1
ATOM 591 N N . LEU A 1 73 ? 1.823 6.516 27.250 1.00 64.50 73 LEU A N 1
ATOM 592 C CA . LEU A 1 73 ? 1.109 5.661 26.312 1.00 64.50 73 LEU A CA 1
ATOM 593 C C . LEU A 1 73 ? 0.032 4.910 27.103 1.00 64.50 73 LEU A C 1
ATOM 595 O O . LEU A 1 73 ? 0.374 4.287 28.116 1.00 64.50 73 LEU A O 1
ATOM 599 N N . PRO A 1 74 ? -1.248 5.000 26.700 1.00 61.56 74 PRO A N 1
ATOM 600 C CA . PRO A 1 74 ? -2.308 4.342 27.432 1.00 61.56 74 PRO A CA 1
ATOM 601 C C . PRO A 1 74 ? -1.978 2.858 27.477 1.00 61.56 74 PRO A C 1
ATOM 603 O O . PRO A 1 74 ? -1.701 2.236 26.448 1.00 61.56 74 PRO A O 1
ATOM 606 N N . ASP A 1 75 ? -1.954 2.305 28.684 1.00 70.12 75 ASP A N 1
ATOM 607 C CA . ASP A 1 75 ? -1.712 0.889 28.882 1.00 70.12 75 ASP A CA 1
ATOM 608 C C . ASP A 1 75 ? -2.938 0.108 28.396 1.00 70.12 75 ASP A C 1
ATOM 610 O O . ASP A 1 75 ? -3.894 -0.153 29.126 1.00 70.12 75 ASP A O 1
ATOM 614 N N . LEU A 1 76 ? -2.925 -0.219 27.104 1.00 61.00 76 LEU A N 1
ATOM 615 C CA . LEU A 1 76 ? -3.997 -0.959 26.445 1.00 61.00 76 LEU A CA 1
ATOM 616 C C . LEU A 1 76 ? -4.120 -2.392 26.984 1.00 61.00 76 LEU A C 1
ATOM 618 O O . LEU A 1 76 ? -5.164 -3.014 26.801 1.00 61.00 76 LEU A O 1
ATOM 622 N N . LEU A 1 77 ? -3.079 -2.918 27.643 1.00 61.62 77 LEU A N 1
ATOM 623 C CA . LEU A 1 77 ? -3.110 -4.250 28.245 1.00 61.62 77 LEU A CA 1
ATOM 624 C C . LEU A 1 77 ? -3.904 -4.231 29.554 1.00 61.62 77 LEU A C 1
ATOM 626 O O . LEU A 1 77 ? -4.784 -5.072 29.718 1.00 61.62 77 LEU A O 1
ATOM 630 N N . SER A 1 78 ? -3.690 -3.241 30.429 1.00 61.56 78 SER A N 1
ATOM 631 C CA . SER A 1 78 ? -4.545 -3.072 31.619 1.00 61.56 78 SER A CA 1
ATOM 632 C C . SER A 1 78 ? -5.946 -2.545 31.296 1.00 61.56 78 SER A C 1
ATOM 634 O O . SER A 1 78 ? -6.882 -2.793 32.058 1.00 61.56 78 SER A O 1
ATOM 636 N N . ALA A 1 79 ? -6.140 -1.872 30.156 1.00 58.47 79 ALA A N 1
ATOM 637 C CA . ALA A 1 79 ? -7.478 -1.536 29.661 1.00 58.47 79 ALA A CA 1
ATOM 638 C C . ALA A 1 79 ? -8.303 -2.797 29.336 1.00 58.47 79 ALA A C 1
ATOM 640 O O . ALA A 1 79 ? -9.486 -2.846 29.653 1.00 58.47 79 ALA A O 1
ATOM 641 N N . GLY A 1 80 ? -7.672 -3.843 28.788 1.00 54.16 80 GLY A N 1
ATOM 642 C CA . GLY A 1 80 ? -8.321 -5.129 28.504 1.00 54.16 80 GLY A CA 1
ATOM 643 C C . GLY A 1 80 ? -8.593 -6.009 29.732 1.00 54.16 80 GLY A C 1
ATOM 644 O O . GLY A 1 80 ? -9.361 -6.963 29.632 1.00 54.16 80 GLY A O 1
ATOM 645 N N . GLU A 1 81 ? -7.994 -5.706 30.889 1.00 56.00 81 GLU A N 1
ATOM 646 C CA . GLU A 1 81 ? -8.314 -6.362 32.169 1.00 56.00 81 GLU A CA 1
ATOM 647 C C . GLU A 1 81 ? -9.589 -5.801 32.814 1.00 56.00 81 GLU A C 1
ATOM 649 O O . GLU A 1 81 ? -10.166 -6.424 33.711 1.00 56.00 81 GLU A O 1
ATOM 654 N N . LYS A 1 82 ? -10.047 -4.628 32.365 1.00 56.00 82 LYS A N 1
ATOM 655 C CA . LYS A 1 82 ? -11.340 -4.082 32.763 1.00 56.00 82 LYS A CA 1
ATOM 656 C C . LYS A 1 82 ? -12.410 -4.723 31.892 1.00 56.00 82 LYS A C 1
ATOM 658 O O . LYS A 1 82 ? -12.349 -4.674 30.669 1.00 56.00 82 LYS A O 1
ATOM 663 N N . ASP A 1 83 ? -13.401 -5.317 32.546 1.00 57.28 83 ASP A N 1
ATOM 664 C CA . ASP A 1 83 ? -14.638 -5.766 31.914 1.00 57.28 83 ASP A CA 1
ATOM 665 C C . ASP A 1 83 ? -15.401 -4.521 31.427 1.00 57.28 83 ASP A C 1
ATOM 667 O O . ASP A 1 83 ? -16.248 -3.962 32.128 1.00 57.28 83 ASP A O 1
ATOM 671 N N . GLU A 1 84 ? -15.009 -3.990 30.265 1.00 59.94 84 GLU A N 1
ATOM 672 C CA . GLU A 1 84 ? -15.669 -2.864 29.604 1.00 59.94 84 GLU A CA 1
ATOM 673 C C . GLU A 1 84 ? -16.983 -3.348 28.984 1.00 59.94 84 GLU A C 1
ATOM 675 O O . GLU A 1 84 ? -17.144 -3.474 27.771 1.00 59.94 84 GLU A O 1
ATOM 680 N N . SER A 1 85 ? -17.942 -3.653 29.855 1.00 64.19 85 SER A N 1
ATOM 681 C CA . SER A 1 85 ? -19.288 -4.023 29.447 1.00 64.19 85 SER A CA 1
ATOM 682 C C . SER A 1 85 ? -20.004 -2.848 28.770 1.00 64.19 85 SER A C 1
ATOM 684 O O . SER A 1 85 ? -19.700 -1.672 28.999 1.00 64.19 85 SER A O 1
ATOM 686 N N . VAL A 1 86 ? -21.022 -3.162 27.969 1.00 68.44 86 VAL A N 1
ATOM 687 C CA . VAL A 1 86 ? -21.880 -2.205 27.242 1.00 68.44 86 VAL A CA 1
ATOM 688 C C . VAL A 1 86 ? -22.446 -1.094 28.144 1.00 68.44 86 VAL A C 1
ATOM 690 O O . VAL A 1 86 ? -22.705 0.031 27.699 1.00 68.44 86 VAL A O 1
ATOM 693 N N . GLU A 1 87 ? -22.633 -1.372 29.430 1.00 69.56 87 GLU A N 1
ATOM 694 C CA . GLU A 1 87 ? -23.117 -0.419 30.423 1.00 69.56 87 GLU A CA 1
ATOM 695 C C . GLU A 1 87 ? -22.130 0.737 30.646 1.00 69.56 87 GLU A C 1
ATOM 697 O O . GLU A 1 87 ? -22.580 1.872 30.840 1.00 69.56 87 GLU A O 1
ATOM 702 N N . GLY A 1 88 ? -20.822 0.480 30.530 1.00 69.25 88 GLY A N 1
ATOM 703 C CA . GLY A 1 88 ? -19.735 1.445 30.727 1.00 69.25 88 GLY A CA 1
ATOM 704 C C . GLY A 1 88 ? -19.512 2.425 29.571 1.00 69.25 88 GLY A C 1
ATOM 705 O O . GLY A 1 88 ? -18.731 3.364 29.715 1.00 69.25 88 GLY A O 1
ATOM 706 N N . VAL A 1 89 ? -20.211 2.260 28.441 1.00 75.06 89 VAL A N 1
ATOM 707 C CA . VAL A 1 89 ? -20.076 3.153 27.281 1.00 75.06 89 VAL A CA 1
ATOM 708 C C . VAL A 1 89 ? -20.563 4.564 27.631 1.00 75.06 89 VAL A C 1
ATOM 710 O O . VAL A 1 89 ? -21.749 4.792 27.901 1.00 75.06 89 VAL A O 1
ATOM 713 N N . ILE A 1 90 ? -19.641 5.528 27.592 1.00 82.50 90 ILE A N 1
ATOM 714 C CA . ILE A 1 90 ? -19.926 6.950 27.806 1.00 82.50 90 ILE A CA 1
ATOM 715 C C . ILE A 1 90 ? -20.583 7.511 26.538 1.00 82.50 90 ILE A C 1
ATOM 717 O O . ILE A 1 90 ? -19.948 7.642 25.493 1.00 82.50 90 ILE A O 1
ATOM 721 N N . LEU A 1 91 ? -21.873 7.844 26.628 1.00 83.81 91 LEU A N 1
ATOM 722 C CA . LEU A 1 91 ? -22.634 8.468 25.543 1.00 83.81 91 LEU A CA 1
ATOM 723 C C . LEU A 1 91 ? -22.584 9.998 25.654 1.00 83.81 91 LEU A C 1
ATOM 725 O O . LEU A 1 91 ? -22.573 10.550 26.753 1.00 83.81 91 LEU A O 1
ATOM 729 N N . SER A 1 92 ? -22.575 10.688 24.509 1.00 84.88 92 SER A N 1
ATOM 730 C CA . SER A 1 92 ? -22.503 12.153 24.474 1.00 84.88 92 SER A CA 1
ATOM 731 C C . SER A 1 92 ? -23.697 12.803 25.195 1.00 84.88 92 SER A C 1
ATOM 733 O O . SER A 1 92 ? -24.841 12.420 24.928 1.00 84.88 92 SER A O 1
ATOM 735 N N . PRO A 1 93 ? -23.479 13.847 26.020 1.00 81.94 93 PRO A N 1
ATOM 736 C CA . PRO A 1 93 ? -24.558 14.575 26.694 1.00 81.94 93 PRO A CA 1
ATOM 737 C C . PRO A 1 93 ? -25.435 15.394 25.732 1.00 81.94 93 PRO A C 1
ATOM 739 O O . PRO A 1 93 ? -26.488 15.881 26.128 1.00 81.94 93 PRO A O 1
ATOM 742 N N . SER A 1 94 ? -25.017 15.562 24.472 1.00 88.94 94 SER A N 1
ATOM 743 C CA . SER A 1 94 ? -25.781 16.274 23.438 1.00 88.94 94 SER A CA 1
ATOM 744 C C . SER A 1 94 ? -26.875 15.432 22.769 1.00 88.94 94 SER A C 1
ATOM 746 O O . SER A 1 94 ? -27.602 15.947 21.917 1.00 88.94 94 SER A O 1
ATOM 748 N N . LEU A 1 95 ? -26.986 14.145 23.110 1.00 87.62 95 LEU A N 1
ATOM 749 C CA . LEU A 1 95 ? -27.985 13.251 22.534 1.00 87.62 95 LEU A CA 1
ATOM 750 C C . LEU A 1 95 ? -29.371 13.522 23.118 1.00 87.62 95 LEU A C 1
ATOM 752 O O . LEU A 1 95 ? -29.543 13.723 24.319 1.00 87.62 95 LEU A O 1
ATOM 756 N N . THR A 1 96 ? -30.383 13.475 22.256 1.00 89.94 96 THR A N 1
ATOM 757 C CA . THR A 1 96 ? -31.780 13.482 22.704 1.00 89.94 96 THR A CA 1
ATOM 758 C C . THR A 1 96 ? -32.124 12.170 23.411 1.00 89.94 96 THR A C 1
ATOM 760 O O . THR A 1 96 ? -31.523 11.129 23.144 1.00 89.94 96 THR A O 1
ATOM 763 N N . GLU A 1 97 ? -33.141 12.191 24.273 1.00 88.00 97 GLU A N 1
ATOM 764 C CA . GLU A 1 97 ? -33.586 11.011 25.030 1.00 88.00 97 GLU A CA 1
ATOM 765 C C . GLU A 1 97 ? -33.895 9.812 24.121 1.00 88.00 97 GLU A C 1
ATOM 767 O O . GLU A 1 97 ? -33.477 8.689 24.393 1.00 88.00 97 GLU A O 1
ATOM 772 N N . LYS A 1 98 ? -34.529 10.062 22.969 1.00 90.50 98 LYS A N 1
ATOM 773 C CA . LYS A 1 98 ? -34.806 9.022 21.974 1.00 90.50 98 LYS A CA 1
ATOM 774 C C . LYS A 1 98 ? -33.524 8.399 21.410 1.00 90.50 98 LYS A C 1
ATOM 776 O O . LYS A 1 98 ? -33.427 7.182 21.313 1.00 90.50 98 LYS A O 1
ATOM 781 N N . GLN A 1 99 ? -32.529 9.221 21.079 1.00 90.56 99 GLN A N 1
ATOM 782 C CA . GLN A 1 99 ? -31.250 8.736 20.554 1.00 90.56 99 GLN A CA 1
ATOM 783 C C . GLN A 1 99 ? -30.471 7.940 21.602 1.00 90.56 99 GLN A C 1
ATOM 785 O O . GLN A 1 99 ? -29.840 6.947 21.259 1.00 90.56 99 GLN A O 1
ATOM 790 N N . LEU A 1 10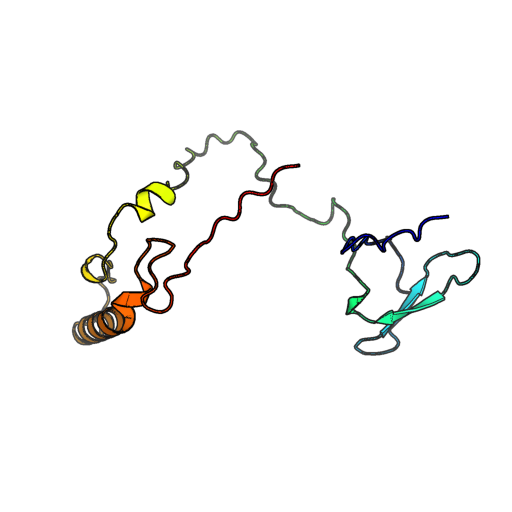0 ? -30.537 8.333 22.877 1.00 88.25 100 LEU A N 1
ATOM 791 C CA . LEU A 1 100 ? -29.920 7.572 23.964 1.00 88.25 100 LEU A CA 1
ATOM 792 C C . LEU A 1 100 ? -30.525 6.171 24.084 1.00 88.25 100 LEU A C 1
ATOM 794 O O . LEU A 1 100 ? -29.781 5.198 24.217 1.00 88.25 100 LEU A O 1
ATOM 798 N N . VAL A 1 101 ? -31.852 6.063 23.997 1.00 88.69 101 VAL A N 1
ATOM 799 C CA . VAL A 1 101 ? -32.557 4.773 24.019 1.00 88.69 101 VAL A CA 1
ATOM 800 C C . VAL A 1 101 ? -32.164 3.917 22.816 1.00 88.69 101 VAL A C 1
ATOM 802 O O . VAL A 1 101 ? -31.805 2.753 22.997 1.00 88.69 101 VAL A O 1
ATOM 805 N N . ASP A 1 102 ? -32.153 4.492 21.612 1.00 90.31 102 ASP A N 1
ATOM 806 C CA . ASP A 1 102 ? -31.770 3.781 20.386 1.00 90.31 102 ASP A CA 1
ATOM 807 C C . ASP A 1 102 ? -30.307 3.293 20.448 1.00 90.31 102 ASP A C 1
ATOM 809 O O . ASP A 1 102 ? -30.014 2.142 20.116 1.00 90.31 102 ASP A O 1
ATOM 813 N N . CYS A 1 103 ? -29.385 4.127 20.942 1.00 88.06 103 CYS A N 1
ATOM 814 C CA . CYS A 1 103 ? -27.982 3.760 21.139 1.00 88.06 103 CYS A CA 1
ATOM 815 C C . CYS A 1 103 ? -27.824 2.634 22.165 1.00 88.06 103 CYS A C 1
ATOM 817 O O . CYS A 1 103 ? -27.114 1.667 21.900 1.00 88.06 103 CYS A O 1
ATOM 819 N N . ARG A 1 104 ? -28.497 2.716 23.320 1.00 87.81 104 ARG A N 1
ATOM 820 C CA . ARG A 1 104 ? -28.447 1.657 24.344 1.00 87.81 104 ARG A CA 1
ATOM 821 C C . ARG A 1 104 ? -29.032 0.344 23.826 1.00 87.81 104 ARG A C 1
ATOM 823 O O . ARG A 1 104 ? -28.466 -0.712 24.095 1.00 87.81 104 ARG A O 1
ATOM 830 N N . HIS A 1 105 ? -30.110 0.406 23.046 1.00 89.31 1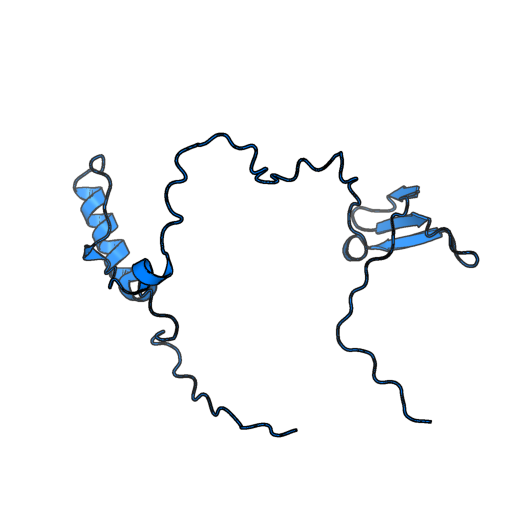05 HIS A N 1
ATOM 831 C CA . HIS A 1 105 ? -30.689 -0.771 22.403 1.00 89.31 105 HIS A CA 1
ATOM 832 C C . HIS A 1 105 ? -29.707 -1.421 21.423 1.00 89.31 105 HIS A C 1
ATOM 834 O O . HIS A 1 105 ? -29.485 -2.629 21.492 1.00 89.31 105 HIS A O 1
ATOM 840 N N . MET A 1 106 ? -29.077 -0.623 20.555 1.00 87.44 106 MET A N 1
ATOM 841 C CA . MET A 1 106 ? -28.079 -1.110 19.601 1.00 87.44 106 MET A CA 1
ATOM 842 C C . MET A 1 106 ? -26.877 -1.733 20.317 1.00 87.44 106 MET A C 1
ATOM 844 O O . MET A 1 106 ? -26.472 -2.840 19.979 1.00 87.44 106 MET A O 1
ATOM 848 N N . LEU A 1 107 ? -26.325 -1.068 21.333 1.00 85.88 107 LEU A N 1
ATOM 849 C CA . LEU A 1 107 ? -25.180 -1.602 22.069 1.00 85.88 107 LEU A CA 1
ATOM 850 C C . LEU A 1 107 ? -25.516 -2.940 22.748 1.00 85.88 107 LEU A C 1
ATOM 852 O O . LEU A 1 107 ? -24.705 -3.861 22.711 1.00 85.88 107 LEU A O 1
ATOM 856 N N . GLY A 1 108 ? -26.730 -3.085 23.292 1.00 83.25 108 GLY A N 1
ATOM 857 C CA . GLY A 1 108 ? -27.199 -4.346 23.872 1.00 83.25 108 GLY A CA 1
ATOM 858 C C . GLY A 1 108 ? -27.314 -5.487 22.853 1.00 83.25 108 GLY A C 1
ATOM 859 O O . GLY A 1 108 ? -27.015 -6.630 23.188 1.00 83.25 108 GLY A O 1
ATOM 860 N N . GLN A 1 109 ? -27.687 -5.193 21.601 1.00 85.00 109 GLN A N 1
ATOM 861 C CA . GLN A 1 109 ? -27.741 -6.195 20.525 1.00 85.00 109 GLN A CA 1
ATOM 862 C C . GLN A 1 109 ? -26.360 -6.752 20.154 1.00 85.00 109 GLN A C 1
ATOM 864 O O . GLN A 1 109 ? -26.265 -7.887 19.691 1.00 85.00 109 GLN A O 1
ATOM 869 N N . PHE A 1 110 ? -25.300 -5.966 20.353 1.00 78.75 110 PHE A N 1
ATOM 870 C CA . PHE A 1 110 ? -23.933 -6.311 19.960 1.00 78.75 110 PHE A CA 1
ATOM 871 C C . PHE A 1 110 ? -22.998 -6.533 21.152 1.00 78.75 110 PHE A C 1
ATOM 873 O O . PHE A 1 110 ? -21.783 -6.532 20.969 1.00 78.75 110 PHE A O 1
ATOM 880 N N . SER A 1 111 ? -23.531 -6.761 22.356 1.00 74.88 111 SER A N 1
ATOM 881 C CA . SER A 1 111 ? -22.737 -6.926 23.584 1.00 74.88 111 SER A CA 1
ATOM 882 C C . SER A 1 111 ? -21.639 -7.985 23.461 1.00 74.88 111 SER A C 1
ATOM 884 O O . SER A 1 111 ? -20.526 -7.782 23.936 1.00 74.88 111 SER A O 1
ATOM 886 N N . SER A 1 112 ? -21.896 -9.064 22.718 1.00 69.44 112 SER A N 1
ATOM 887 C CA . SER A 1 112 ? -20.926 -10.132 22.457 1.00 69.44 112 SER A CA 1
ATOM 888 C C . SER A 1 112 ? -19.682 -9.694 21.671 1.00 69.44 112 SER A C 1
ATOM 890 O O . SER A 1 112 ? -18.702 -10.434 21.650 1.00 69.44 112 SER A O 1
ATOM 892 N N . LEU A 1 113 ? -19.715 -8.545 20.985 1.00 69.50 113 LEU A N 1
ATOM 893 C CA . LE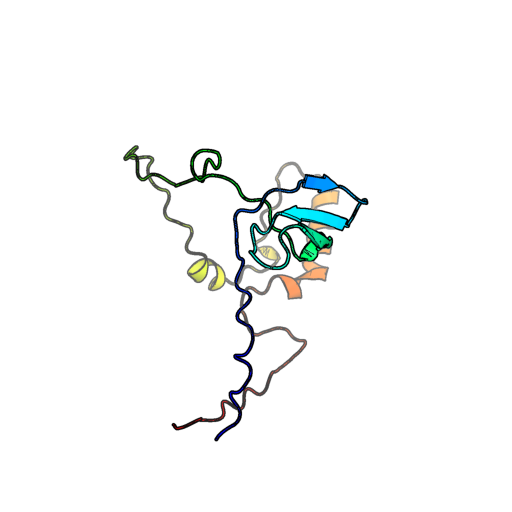U A 1 113 ? -18.576 -7.999 20.233 1.00 69.50 113 LEU A CA 1
ATOM 894 C C . LEU A 1 113 ? -17.641 -7.146 21.097 1.00 69.50 113 LEU A C 1
ATOM 896 O O . LEU A 1 113 ? -16.516 -6.890 20.679 1.00 69.50 113 LEU A O 1
ATOM 900 N N . PHE A 1 114 ? -18.095 -6.708 22.274 1.00 63.88 114 PHE A N 1
ATOM 901 C CA . PHE A 1 114 ? -17.337 -5.819 23.158 1.00 63.88 114 PHE A CA 1
ATOM 902 C C . PHE A 1 114 ? -16.492 -6.570 24.199 1.00 63.88 114 PHE A C 1
ATOM 904 O O . PHE A 1 114 ? -15.832 -5.943 25.019 1.00 63.88 114 PHE A O 1
ATOM 911 N N . TYR A 1 115 ? -16.446 -7.906 24.150 1.00 63.22 115 TYR A N 1
ATOM 912 C CA . TYR A 1 115 ? -15.542 -8.676 25.001 1.00 63.22 115 TYR A CA 1
ATOM 913 C C . TYR A 1 115 ? -14.092 -8.496 24.545 1.00 63.22 115 TYR A C 1
ATOM 915 O O . TYR A 1 115 ? -13.661 -9.037 23.527 1.00 63.22 115 TYR A O 1
ATOM 923 N N . LEU A 1 116 ? -13.331 -7.756 25.348 1.00 57.59 116 LEU A N 1
ATOM 924 C CA . LEU A 1 116 ? -11.903 -7.495 25.162 1.00 57.59 116 LEU A CA 1
ATOM 925 C C . LEU A 1 116 ? -10.996 -8.669 25.553 1.00 57.59 116 LEU A C 1
ATOM 927 O O . LEU A 1 116 ? -9.782 -8.543 25.445 1.00 57.59 116 LEU A O 1
ATOM 931 N N . ILE A 1 117 ? -11.552 -9.816 25.965 1.00 57.34 117 ILE A N 1
ATOM 932 C CA . ILE A 1 117 ? -10.771 -11.012 26.299 1.00 57.34 117 ILE A CA 1
ATOM 933 C C . ILE A 1 117 ? -10.470 -11.795 25.007 1.00 57.34 117 ILE A C 1
ATOM 935 O O . ILE A 1 117 ? -11.353 -12.493 24.488 1.00 57.34 117 ILE A O 1
ATOM 939 N N . PRO A 1 118 ? -9.235 -11.731 24.467 1.00 52.75 118 PRO A N 1
ATOM 940 C CA . PRO A 1 118 ? -8.858 -12.548 23.322 1.00 52.75 118 PRO A CA 1
ATOM 941 C C . PRO A 1 118 ? -8.992 -14.037 23.671 1.00 52.75 118 PRO A C 1
ATOM 943 O O . PRO A 1 118 ? -8.513 -14.495 24.703 1.00 52.75 118 PRO A O 1
ATOM 946 N N . GLY A 1 119 ? -9.645 -14.808 22.796 1.00 52.91 119 GLY A N 1
ATOM 947 C CA . GLY A 1 119 ? -9.825 -16.258 22.960 1.00 52.91 119 GLY A CA 1
ATOM 948 C C . GLY A 1 119 ? -11.214 -16.706 23.422 1.00 52.91 119 GLY A C 1
ATOM 949 O O . GLY A 1 119 ? -11.483 -17.904 23.396 1.00 52.91 119 GLY A O 1
ATOM 950 N N . VAL A 1 120 ? -12.125 -15.785 23.760 1.00 53.66 120 VAL A N 1
ATOM 951 C CA . VAL A 1 120 ? -13.513 -16.121 24.128 1.00 53.66 120 VAL A CA 1
ATOM 952 C C . VAL A 1 120 ? -14.484 -15.531 23.111 1.00 53.66 120 VAL A C 1
ATOM 954 O O . VAL A 1 120 ? -15.246 -14.608 23.377 1.00 53.66 120 VAL A O 1
ATOM 957 N N . THR A 1 121 ? -14.476 -16.090 21.905 1.00 47.31 121 THR A N 1
ATOM 958 C CA . THR A 1 121 ? -15.637 -15.959 21.019 1.00 47.31 121 THR A CA 1
ATOM 959 C C . THR A 1 121 ? -16.513 -17.183 21.243 1.00 47.31 121 THR A C 1
ATOM 961 O O . THR A 1 121 ? -16.023 -18.308 21.267 1.00 47.31 121 THR A O 1
ATOM 964 N N . HIS A 1 122 ? -17.825 -16.994 21.383 1.00 51.34 122 HIS A N 1
ATOM 965 C CA . HIS A 1 122 ? -18.785 -18.089 21.600 1.00 51.34 122 HIS A CA 1
ATOM 966 C C . HIS A 1 122 ? -18.892 -19.025 20.377 1.00 51.34 122 HIS A C 1
ATOM 968 O O . HIS A 1 122 ? -19.695 -19.952 20.354 1.00 51.34 122 HIS A O 1
ATOM 974 N N . LEU A 1 123 ? -18.119 -18.737 19.328 1.00 54.59 123 LEU A N 1
ATOM 975 C CA . LEU A 1 123 ? -18.188 -19.365 18.023 1.00 54.59 123 LEU A CA 1
ATOM 976 C C . LEU A 1 123 ? -17.182 -20.504 17.852 1.00 54.59 123 LEU A C 1
ATOM 978 O O . LEU A 1 123 ? -17.455 -21.378 17.033 1.00 54.59 123 LEU A O 1
ATOM 982 N N . CYS A 1 124 ? -16.074 -20.557 18.604 1.00 44.03 124 CYS A N 1
ATOM 983 C CA . CYS A 1 124 ? -15.088 -21.636 18.467 1.00 44.03 124 CYS A CA 1
ATOM 984 C C . CYS A 1 124 ? -14.258 -21.855 19.748 1.00 44.03 124 CYS A C 1
ATOM 986 O O . CYS A 1 124 ? -13.417 -21.027 20.089 1.00 44.03 124 CYS A O 1
ATOM 988 N N . THR A 1 125 ? -14.388 -23.019 20.391 1.00 45.31 125 THR A N 1
ATOM 989 C CA . THR A 1 125 ? -13.309 -23.603 21.205 1.00 45.31 125 THR A CA 1
ATOM 990 C C . THR A 1 125 ? -12.316 -24.269 20.260 1.00 45.31 125 THR A C 1
ATOM 992 O O . THR A 1 125 ? -12.638 -25.278 19.635 1.00 45.31 125 THR A O 1
ATOM 995 N N . HIS A 1 126 ? -11.125 -23.698 20.110 1.00 45.38 126 HIS A N 1
ATOM 996 C CA . HIS A 1 126 ? -10.043 -24.372 19.402 1.00 45.38 126 HIS A CA 1
ATOM 997 C C . HIS A 1 126 ? -9.320 -25.276 20.406 1.00 45.38 126 HIS A C 1
ATOM 999 O O . HIS A 1 126 ? -8.631 -24.773 21.293 1.00 45.38 126 HIS A O 1
ATOM 1005 N N . ASP A 1 127 ? -9.468 -26.598 20.279 1.00 48.78 127 ASP A N 1
ATOM 1006 C CA . ASP A 1 127 ? -8.623 -27.554 21.001 1.00 48.78 127 ASP A CA 1
ATOM 1007 C C . ASP A 1 127 ? -7.195 -27.425 20.461 1.00 48.78 127 ASP A C 1
ATOM 1009 O O . ASP A 1 127 ? -6.801 -28.022 19.456 1.00 48.78 127 ASP A O 1
ATOM 1013 N N . GLY A 1 128 ? -6.415 -26.559 21.104 1.00 47.06 128 GLY A N 1
ATOM 1014 C CA . GLY A 1 128 ? -4.988 -26.427 20.875 1.00 47.06 128 GLY A CA 1
ATOM 1015 C C . GLY A 1 128 ? -4.272 -27.668 21.389 1.00 47.06 128 GLY A C 1
ATOM 1016 O O . GLY A 1 128 ? -3.710 -27.655 22.481 1.00 47.06 128 GLY A O 1
ATOM 1017 N N . HIS A 1 129 ? -4.254 -28.738 20.595 1.00 44.66 129 HIS A N 1
ATOM 1018 C CA . HIS A 1 129 ? -3.202 -29.741 20.700 1.00 44.66 129 HIS A CA 1
ATOM 1019 C C . HIS A 1 129 ? -1.876 -29.052 20.345 1.00 44.66 129 HIS A C 1
ATOM 1021 O O . HIS A 1 129 ? -1.455 -29.021 19.190 1.00 44.66 129 HIS A O 1
ATOM 1027 N N . TRP A 1 130 ? -1.224 -28.464 21.348 1.00 49.62 130 TRP A N 1
ATOM 1028 C CA . TRP A 1 130 ? 0.160 -28.014 21.261 1.00 49.62 130 TRP A CA 1
ATOM 1029 C C . TRP A 1 130 ? 1.045 -29.258 21.153 1.00 49.62 130 TRP A C 1
ATOM 1031 O O . TRP A 1 130 ? 1.519 -29.807 22.147 1.00 49.62 130 TRP A O 1
ATOM 1041 N N . GLY A 1 131 ? 1.199 -29.755 19.927 1.00 39.09 131 GLY A N 1
ATOM 1042 C CA . GLY A 1 131 ? 2.169 -30.789 19.605 1.00 39.09 131 GLY A CA 1
ATOM 1043 C C . GLY A 1 131 ? 3.565 -30.283 19.947 1.00 39.09 131 GLY A C 1
ATOM 1044 O O . GLY A 1 131 ? 4.025 -29.283 19.397 1.00 39.09 131 GLY A O 1
ATOM 1045 N N . GLN A 1 132 ? 4.221 -30.965 20.882 1.00 37.00 132 GLN A N 1
ATOM 1046 C CA . GLN A 1 132 ? 5.644 -30.806 21.143 1.00 37.00 132 GLN A CA 1
ATOM 1047 C C . GLN A 1 132 ? 6.409 -31.223 19.884 1.00 37.00 132 GLN A C 1
ATOM 1049 O O . GLN A 1 132 ? 6.356 -32.387 19.491 1.00 37.00 132 GLN A O 1
ATOM 1054 N N . TYR A 1 133 ? 7.126 -30.288 19.266 1.00 42.47 133 TYR A N 1
ATOM 1055 C CA . TYR A 1 133 ? 8.162 -30.617 18.295 1.00 42.47 133 TYR A CA 1
ATOM 1056 C C . TYR A 1 133 ? 9.518 -30.436 18.970 1.00 42.47 133 TYR A C 1
ATOM 1058 O O . TYR A 1 133 ? 9.885 -29.337 19.386 1.00 42.47 133 TYR A O 1
ATOM 1066 N N . THR A 1 134 ? 10.232 -31.546 19.115 1.00 34.84 134 THR A N 1
ATOM 1067 C CA . THR A 1 134 ? 11.647 -31.604 19.468 1.00 34.84 134 THR A CA 1
ATOM 1068 C C . THR A 1 134 ? 12.482 -31.820 18.203 1.00 34.84 134 THR A C 1
ATOM 1070 O O . THR A 1 134 ? 12.195 -32.735 17.437 1.00 34.84 134 THR A O 1
ATOM 1073 N N . TYR A 1 135 ? 13.516 -30.973 18.091 1.00 40.88 135 TYR A N 1
ATOM 1074 C CA . TYR A 1 135 ? 14.641 -30.883 17.138 1.00 40.88 135 TYR A CA 1
ATOM 1075 C C . TYR A 1 135 ? 14.345 -30.740 15.641 1.00 40.88 135 TYR A C 1
ATOM 1077 O O . TYR A 1 135 ? 13.978 -31.735 14.982 1.00 40.88 135 TYR A O 1
#

Organism: Pleurodeles waltl (NCBI:txid8319)

Secondary structure (DSSP, 8-state):
-------TT--------EEEEE-SSSEEEEE---SS--EEEEEGGG------TTT---------------PPPP-HHHHTTS---GGG----TTS-HHHHHHHHHHHHHTGGG----TT--TT------------

Sequence (135 aa):
MAPVEPRVLEDKWTGPFEVVERKSKITYLVDLRSPRNPLRVLHVNRLKPHFKRTELSMLLATDDGVEEESEPLPDLLSAGEKDESVEGVILSPSLTEKQLVDCRHMLGQFSSLFYLIPGVTHLCTHDGHWGQYTY

Foldseek 3Di:
DDDDDDPPDDPDDDDDWDFPDDPDPFWTWIQPVDPVDRTDIDGNVNDDDDDDPVRDPPPPPPPPPPPPVPPPDPPVVVVLVDPCFLVVDDDDPPDDPVVVVVSSVVSVVCRLVPNSDPQDRVPDDDPPPVDDDDD

Radius of gyration: 27.4 Å; chains: 1; bounding box: 58×53×55 Å